Protein AF-D6PK58-F1 (afdb_monomer)

Mean predicted aligned error: 6.61 Å

Solvent-accessible surface area (backbone atoms only — not comparable to full-atom values): 6812 Å² total; per-residue (Å²): 130,87,76,78,74,78,78,51,68,42,62,50,34,38,37,46,52,99,72,28,38,40,38,34,30,36,30,70,84,75,76,36,63,31,42,35,35,27,37,63,57,94,90,36,63,44,85,76,45,78,48,34,85,35,51,49,64,45,52,46,93,82,41,86,84,48,74,43,74,45,76,48,84,93,30,62,70,60,52,53,52,50,50,53,52,50,52,53,49,48,52,20,67,60,36,96,68,13,46,63,51,36,65,71,69,49,85,32,48,80,42,74,72,61,100,82,89

Nearest PDB structures (foldseek):
  9azz-assembly2_B  TM=7.118E-01  e=2.563E+00  Ehrlichia ruminantium str. Gardel
  7kbj-assembly1_G  TM=5.185E-01  e=2.264E+00  Mus musculus
  9azz-assembly3_C  TM=4.167E-01  e=9.504E-01  Ehrlichia ruminantium str. Gardel
  5okt-assembly3_C  TM=5.797E-01  e=7.352E+00  Homo sapiens

Sequence (117 aa):
GFKKKTMNIQPIVVLKHQYGVTAQWLDSKTNTQVVATYEEYNGTYGLTQAAGPWSGVRKPEDDPKTWTPYIKEGYDEIRAYCLMQADMILTCLNSTNGLKLLRSQFKGHVLGFEQGD

pLDDT: mean 84.81, std 13.85, range [33.22, 97.12]

Secondary structure (DSSP, 8-state):
--------EEEEEEEEETTEEEEEEEETTTTEEEEEEEEEETTEEEEEEEESTTEEE--TTTSTT---EEEPTT-HHHHHHHHHHHHHHHHHHTSTTHHHHHHHH--SEEES--TT-

Organism: NCBI:txid743618

Structure (mmCIF, N/CA/C/O backbone):
data_AF-D6PK58-F1
#
_entry.id   AF-D6PK58-F1
#
loop_
_atom_site.group_PDB
_atom_site.id
_atom_site.type_symbol
_atom_site.label_atom_id
_atom_site.label_alt_id
_atom_site.label_comp_id
_atom_site.label_asym_id
_atom_site.label_entity_id
_atom_site.label_seq_id
_atom_site.pdbx_PDB_ins_code
_atom_site.Cartn_x
_atom_site.Cartn_y
_atom_site.Cartn_z
_atom_site.occupancy
_atom_site.B_iso_or_equiv
_atom_site.auth_seq_id
_atom_site.auth_comp_id
_atom_site.auth_asym_id
_atom_site.auth_atom_id
_atom_site.pdbx_PDB_model_num
ATOM 1 N N . GLY A 1 1 ? 29.804 -11.368 3.208 1.00 33.22 1 GLY A N 1
ATOM 2 C CA . GLY A 1 1 ? 29.014 -10.403 3.994 1.00 33.22 1 GLY A CA 1
ATOM 3 C C . GLY A 1 1 ? 27.953 -9.801 3.104 1.00 33.22 1 GLY A C 1
ATOM 4 O O . GLY A 1 1 ? 28.308 -9.191 2.104 1.00 33.22 1 GLY A O 1
ATOM 5 N N . PHE A 1 2 ? 26.675 -10.007 3.413 1.00 33.47 2 PHE A N 1
ATOM 6 C CA . PHE A 1 2 ? 25.589 -9.363 2.675 1.00 33.47 2 PHE A CA 1
ATOM 7 C C . PHE A 1 2 ? 25.601 -7.871 3.017 1.00 33.47 2 PHE A C 1
ATOM 9 O O . PHE A 1 2 ? 25.235 -7.479 4.124 1.00 33.47 2 PHE A O 1
ATOM 16 N N . LYS A 1 3 ? 26.066 -7.026 2.089 1.00 37.28 3 LYS A N 1
ATOM 17 C CA . LYS A 1 3 ? 25.818 -5.586 2.186 1.00 37.28 3 LYS A CA 1
ATOM 18 C C . LYS A 1 3 ? 24.303 -5.416 2.143 1.00 37.28 3 LYS A C 1
ATOM 20 O O . LYS A 1 3 ? 23.697 -5.689 1.111 1.00 37.28 3 LYS A O 1
ATOM 25 N N . LYS A 1 4 ? 23.699 -4.992 3.258 1.00 41.66 4 LYS A N 1
ATOM 26 C CA . LYS A 1 4 ? 22.317 -4.502 3.294 1.00 41.66 4 LYS A CA 1
ATOM 27 C C . LYS A 1 4 ? 22.220 -3.415 2.222 1.00 41.66 4 LYS A C 1
ATOM 29 O O . LYS A 1 4 ? 22.707 -2.306 2.426 1.00 41.66 4 LYS A O 1
ATOM 34 N N . LYS A 1 5 ? 21.650 -3.729 1.057 1.00 51.03 5 LYS A N 1
ATOM 35 C CA . LYS A 1 5 ? 21.137 -2.688 0.173 1.00 51.03 5 LYS A CA 1
ATOM 36 C C . LYS A 1 5 ? 20.016 -2.041 0.968 1.00 51.03 5 LYS A C 1
ATOM 38 O O . LYS A 1 5 ? 18.965 -2.642 1.161 1.00 51.03 5 LYS A O 1
ATOM 43 N N . THR A 1 6 ? 20.269 -0.853 1.501 1.00 55.47 6 THR A N 1
ATOM 44 C CA . THR A 1 6 ? 19.211 -0.056 2.109 1.00 55.47 6 THR A CA 1
ATOM 45 C C . THR A 1 6 ? 18.185 0.201 1.008 1.00 55.47 6 THR A C 1
ATOM 47 O O . THR A 1 6 ? 18.500 0.818 -0.021 1.00 55.47 6 THR A O 1
ATOM 50 N N . MET A 1 7 ? 17.005 -0.399 1.163 1.00 67.06 7 MET A N 1
ATOM 51 C CA . MET A 1 7 ? 15.845 -0.075 0.346 1.00 67.06 7 MET A CA 1
ATOM 52 C C . MET A 1 7 ? 15.406 1.334 0.723 1.00 67.06 7 MET A C 1
ATOM 54 O O . MET A 1 7 ? 15.263 1.652 1.900 1.00 67.06 7 MET A O 1
ATOM 58 N N . ASN A 1 8 ? 15.239 2.177 -0.288 1.00 81.31 8 ASN A N 1
ATOM 59 C CA . ASN A 1 8 ? 15.006 3.612 -0.144 1.00 81.31 8 ASN A CA 1
ATOM 60 C C . ASN A 1 8 ? 13.528 3.958 -0.381 1.00 81.31 8 ASN A C 1
ATOM 62 O O . ASN A 1 8 ? 13.205 4.986 -0.963 1.00 81.31 8 ASN A O 1
ATOM 66 N N . ILE A 1 9 ? 12.635 3.070 0.058 1.00 87.25 9 ILE A N 1
ATOM 67 C CA . ILE A 1 9 ? 11.189 3.242 -0.061 1.00 87.25 9 ILE A CA 1
ATOM 68 C C . ILE A 1 9 ? 10.685 3.936 1.204 1.00 87.25 9 ILE A C 1
ATOM 70 O O . ILE A 1 9 ? 10.786 3.388 2.301 1.00 87.25 9 ILE A O 1
ATOM 74 N N . GLN A 1 10 ? 10.156 5.144 1.050 1.00 91.19 10 GLN A N 1
ATOM 75 C CA . GLN A 1 10 ? 9.658 5.977 2.139 1.00 91.19 10 GLN A CA 1
ATOM 76 C C . GLN A 1 10 ? 8.126 6.021 2.100 1.00 91.19 10 GLN A C 1
ATOM 78 O O . GLN A 1 10 ? 7.571 6.392 1.067 1.00 91.19 10 GLN A O 1
ATOM 83 N N . PRO A 1 11 ? 7.420 5.646 3.181 1.00 92.75 11 PRO A N 1
ATOM 84 C CA . PRO A 1 11 ? 5.969 5.781 3.238 1.00 92.75 11 PRO A CA 1
ATOM 85 C C . PRO A 1 11 ? 5.573 7.259 3.190 1.00 92.75 11 PRO A C 1
ATOM 87 O O . PRO A 1 11 ? 6.127 8.069 3.930 1.00 92.75 11 PRO A O 1
ATOM 90 N N . ILE A 1 12 ? 4.612 7.600 2.332 1.00 95.44 12 ILE A N 1
ATOM 91 C CA . ILE A 1 12 ? 4.107 8.970 2.182 1.00 95.44 12 ILE A CA 1
ATOM 92 C C . ILE A 1 12 ? 2.763 9.090 2.886 1.00 95.44 12 ILE A C 1
ATOM 94 O O . ILE A 1 12 ? 2.621 9.856 3.837 1.00 95.44 12 ILE A O 1
ATOM 98 N N . VAL A 1 13 ? 1.773 8.332 2.413 1.00 97.06 13 VAL A N 1
ATOM 99 C CA . VAL A 1 13 ? 0.387 8.479 2.848 1.00 97.06 13 VAL A CA 1
ATOM 100 C C . VAL A 1 13 ? -0.384 7.172 2.713 1.00 97.06 13 VAL A C 1
ATOM 102 O O . VAL A 1 13 ? -0.160 6.411 1.777 1.00 97.06 13 VAL A O 1
ATOM 105 N N . VAL A 1 14 ? -1.312 6.941 3.632 1.00 97.00 14 VAL A N 1
ATOM 106 C CA . VAL A 1 14 ? -2.488 6.092 3.455 1.00 97.00 14 VAL A CA 1
ATOM 107 C C . VAL A 1 14 ? -3.701 7.011 3.525 1.00 97.00 14 VAL A C 1
ATOM 109 O O . VAL A 1 14 ? -3.916 7.673 4.539 1.00 97.00 14 VAL A O 1
ATOM 112 N N . LEU A 1 15 ? -4.462 7.085 2.440 1.00 96.75 15 LEU A N 1
ATOM 113 C CA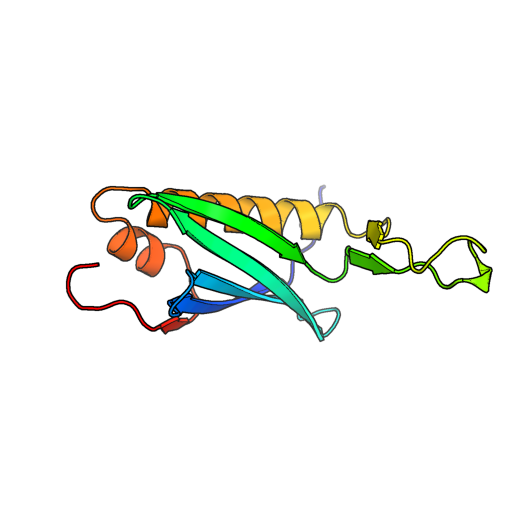 . LEU A 1 15 ? -5.628 7.951 2.299 1.00 96.75 15 LEU A CA 1
ATOM 114 C C . LEU A 1 15 ? -6.877 7.095 2.104 1.00 96.75 15 LEU A C 1
ATOM 116 O O . LEU A 1 15 ? -6.970 6.377 1.110 1.00 96.75 15 LEU A O 1
ATOM 120 N N . LYS A 1 16 ? -7.844 7.210 3.015 1.00 95.06 16 LYS A N 1
ATOM 121 C CA . LYS A 1 16 ? -9.207 6.711 2.808 1.00 95.06 16 LYS A CA 1
ATOM 122 C C . LYS A 1 16 ? -9.969 7.668 1.889 1.00 95.06 16 LYS A C 1
ATOM 124 O O . LYS A 1 16 ? -9.892 8.887 2.040 1.00 95.06 16 LYS A O 1
ATOM 129 N N . HI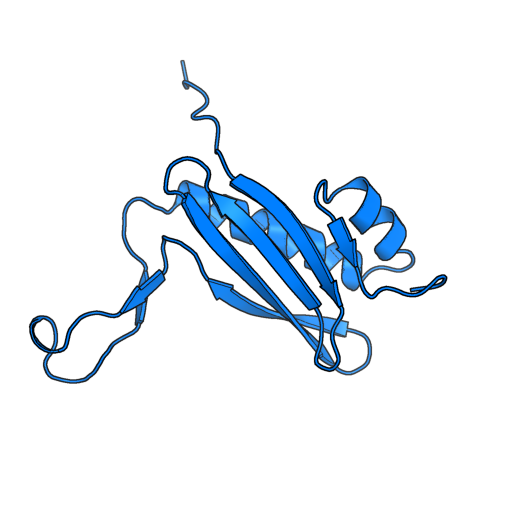S A 1 17 ? -10.677 7.110 0.919 1.00 93.69 17 HIS A N 1
ATOM 130 C CA . HIS A 1 17 ? -11.497 7.812 -0.064 1.00 93.69 17 HIS A CA 1
ATOM 131 C C . HIS A 1 17 ? -12.799 7.040 -0.316 1.00 93.69 17 HIS A C 1
ATOM 133 O O . HIS A 1 17 ? -12.956 5.913 0.142 1.00 93.69 17 HIS A O 1
ATOM 139 N N . GLN A 1 18 ? -13.730 7.625 -1.079 1.00 91.44 18 GLN A N 1
ATOM 140 C CA . GLN A 1 18 ? -15.081 7.077 -1.291 1.00 91.44 18 GLN A CA 1
ATOM 141 C C . GLN A 1 18 ? -15.104 5.594 -1.703 1.00 91.44 18 GLN A C 1
ATOM 143 O 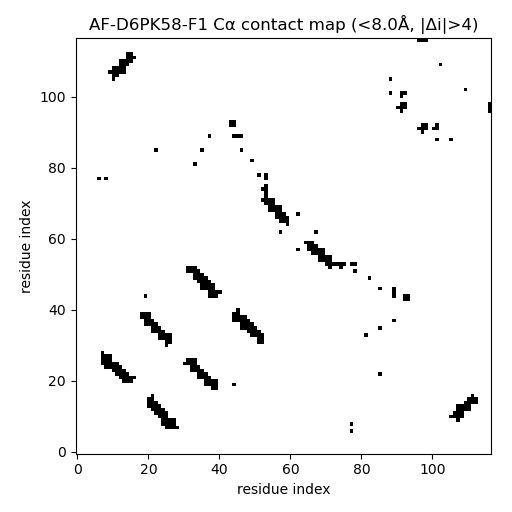O . GLN A 1 18 ? -15.992 4.861 -1.287 1.00 91.44 18 GLN A O 1
ATOM 148 N N . TYR A 1 19 ? -14.138 5.164 -2.517 1.00 88.62 19 TYR A N 1
ATOM 149 C CA . TYR A 1 19 ? -14.088 3.805 -3.072 1.00 88.62 19 TYR A CA 1
ATOM 150 C C . TYR A 1 19 ? -13.111 2.855 -2.359 1.00 88.62 19 TYR A C 1
ATOM 152 O O . TYR A 1 19 ? -12.887 1.751 -2.839 1.00 88.62 19 TYR A O 1
ATOM 160 N N . GLY A 1 20 ? -12.493 3.269 -1.247 1.00 94.12 20 GLY A N 1
ATOM 161 C CA . GLY A 1 20 ? -11.524 2.438 -0.532 1.00 94.12 20 GLY A CA 1
ATOM 162 C C . GLY A 1 20 ? -10.341 3.220 0.031 1.00 94.12 20 GLY A C 1
ATOM 163 O O . GLY A 1 20 ? -10.501 4.317 0.561 1.00 94.12 20 GLY A O 1
ATOM 164 N N . VAL A 1 21 ? -9.143 2.648 -0.055 1.00 95.94 21 VAL A N 1
ATOM 165 C CA . VAL A 1 21 ? -7.919 3.211 0.525 1.00 95.94 21 VAL A CA 1
ATOM 166 C C . VAL A 1 21 ? -6.792 3.185 -0.499 1.00 95.94 21 VAL A C 1
ATOM 168 O O . VAL A 1 21 ? -6.576 2.179 -1.164 1.00 95.94 21 VAL A O 1
ATOM 171 N N . THR A 1 22 ? -6.010 4.259 -0.580 1.00 97.12 22 THR A N 1
ATOM 172 C CA . THR A 1 22 ? -4.771 4.295 -1.366 1.00 97.12 22 THR A CA 1
ATOM 173 C C . THR A 1 22 ? -3.575 4.528 -0.453 1.00 97.12 22 THR A C 1
ATOM 175 O O . THR A 1 22 ? -3.506 5.533 0.253 1.00 97.12 22 THR A O 1
ATOM 178 N N . ALA A 1 23 ? -2.610 3.614 -0.493 1.00 97.12 23 ALA A N 1
ATOM 179 C CA . ALA A 1 23 ? -1.301 3.758 0.126 1.00 97.12 23 ALA A CA 1
ATOM 180 C C . ALA A 1 23 ? -0.257 4.171 -0.918 1.00 97.12 23 ALA A C 1
ATOM 182 O O . ALA A 1 23 ? -0.249 3.664 -2.042 1.00 97.12 23 ALA A O 1
ATOM 183 N N . GLN A 1 24 ? 0.633 5.086 -0.546 1.00 96.12 24 GLN A N 1
ATOM 184 C CA . GLN A 1 24 ? 1.686 5.600 -1.412 1.00 96.12 24 GLN A CA 1
ATOM 185 C C . GLN A 1 24 ? 3.035 5.594 -0.702 1.00 96.12 24 GLN A C 1
ATOM 187 O O . GLN A 1 24 ? 3.151 5.964 0.472 1.00 96.12 24 GLN A O 1
ATOM 192 N N . TRP A 1 25 ? 4.069 5.253 -1.461 1.00 94.31 25 TRP A N 1
ATOM 193 C CA . TRP A 1 25 ? 5.464 5.326 -1.054 1.00 94.31 25 TRP A CA 1
ATOM 194 C C . TRP A 1 25 ? 6.295 6.021 -2.134 1.00 94.31 25 TRP A C 1
ATOM 196 O O . TRP A 1 25 ? 5.931 6.014 -3.309 1.00 94.31 25 TRP A O 1
ATOM 206 N N . LEU A 1 26 ? 7.430 6.595 -1.744 1.00 92.19 26 LEU A N 1
ATOM 207 C CA . LEU A 1 26 ? 8.422 7.166 -2.650 1.00 92.19 26 LEU A CA 1
ATOM 208 C C . LEU A 1 26 ? 9.671 6.289 -2.658 1.00 92.19 26 LEU A C 1
ATOM 210 O O . LEU A 1 26 ? 10.268 6.074 -1.604 1.00 92.19 26 LEU A O 1
ATOM 214 N N . ASP A 1 27 ? 10.111 5.837 -3.828 1.00 87.00 27 ASP A N 1
ATOM 215 C CA . ASP A 1 27 ? 11.488 5.378 -3.997 1.00 87.00 27 ASP A CA 1
ATOM 216 C C . ASP A 1 27 ? 12.403 6.591 -4.163 1.00 87.00 27 ASP A C 1
ATOM 218 O O . ASP A 1 27 ? 12.461 7.198 -5.233 1.00 87.00 27 ASP A O 1
ATOM 222 N N . SER A 1 28 ? 13.149 6.942 -3.116 1.00 82.94 28 SER A N 1
ATOM 223 C CA . SER A 1 28 ? 14.028 8.113 -3.152 1.00 82.94 28 SER A CA 1
ATOM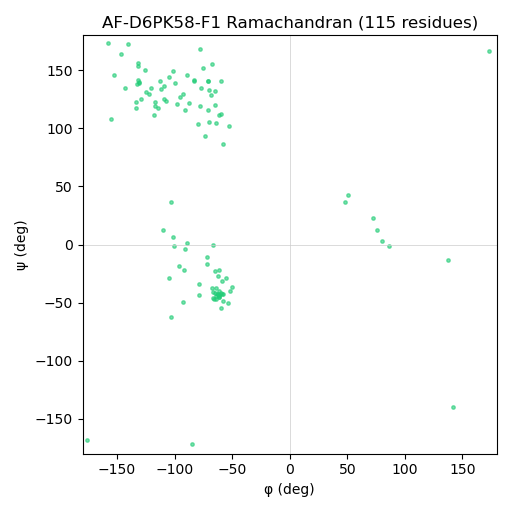 224 C C . SER A 1 28 ? 15.266 7.938 -4.036 1.00 82.94 28 SER A C 1
A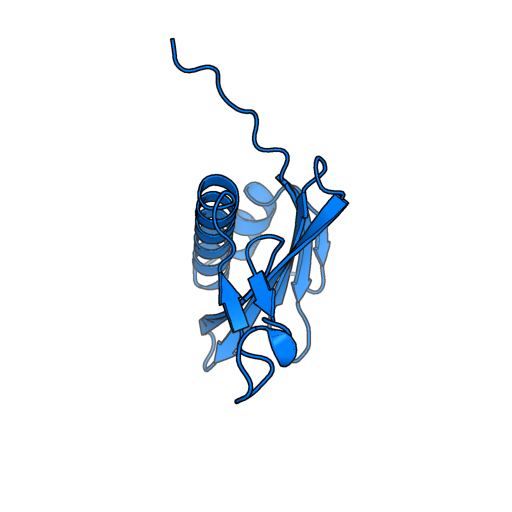TOM 226 O O . SER A 1 28 ? 15.935 8.927 -4.323 1.00 82.94 28 SER A O 1
ATOM 228 N N . LYS A 1 29 ? 15.585 6.722 -4.512 1.00 80.50 29 LYS A N 1
ATOM 229 C CA . LYS A 1 29 ? 16.669 6.530 -5.500 1.00 80.50 29 LYS A CA 1
ATOM 230 C C . LYS A 1 29 ? 16.227 6.896 -6.903 1.00 80.50 29 LYS A C 1
ATOM 232 O O . LYS A 1 29 ? 16.988 7.507 -7.645 1.00 80.50 29 LYS A O 1
ATOM 237 N N . THR A 1 30 ? 15.027 6.469 -7.274 1.00 78.12 30 THR A N 1
ATOM 238 C CA . THR A 1 30 ? 14.499 6.641 -8.632 1.00 78.12 30 THR A CA 1
ATOM 239 C C . THR A 1 30 ? 13.524 7.806 -8.738 1.00 78.12 30 THR A C 1
ATOM 241 O O . THR A 1 30 ? 13.007 8.066 -9.821 1.00 78.12 30 THR A O 1
ATOM 244 N N . ASN A 1 31 ? 13.256 8.493 -7.623 1.00 84.38 31 ASN A N 1
ATOM 245 C CA . ASN A 1 31 ? 12.236 9.530 -7.494 1.00 84.38 31 ASN A CA 1
ATOM 246 C C . ASN A 1 31 ? 10.883 9.089 -8.081 1.00 84.38 31 ASN A C 1
ATOM 248 O O . ASN A 1 31 ? 10.180 9.864 -8.725 1.00 84.38 31 ASN A O 1
ATOM 252 N N . THR A 1 32 ? 10.558 7.805 -7.915 1.00 85.81 32 THR A N 1
ATOM 253 C CA . THR A 1 32 ? 9.370 7.183 -8.499 1.00 85.81 32 THR A CA 1
ATOM 254 C C . THR A 1 32 ? 8.399 6.801 -7.398 1.00 85.81 32 THR A C 1
ATOM 256 O O . THR A 1 32 ? 8.791 6.321 -6.332 1.00 85.81 32 THR A O 1
ATOM 259 N N . GLN A 1 33 ? 7.116 7.006 -7.663 1.00 91.38 33 GLN A N 1
ATOM 260 C CA . GLN A 1 33 ? 6.061 6.661 -6.731 1.00 91.38 33 GLN A CA 1
ATOM 261 C C . GLN A 1 33 ? 5.684 5.184 -6.846 1.00 91.38 33 GLN A C 1
ATOM 263 O O . GLN A 1 33 ? 5.599 4.618 -7.936 1.00 91.38 33 GLN A O 1
ATOM 268 N N . VAL A 1 34 ? 5.425 4.579 -5.695 1.00 92.88 34 VAL A N 1
ATOM 269 C CA . VAL A 1 34 ? 4.761 3.289 -5.566 1.00 92.88 34 VAL A CA 1
ATOM 270 C C . VAL A 1 34 ? 3.379 3.532 -4.992 1.00 92.88 34 VAL A C 1
ATOM 272 O O . VAL A 1 34 ? 3.233 4.296 -4.038 1.00 92.88 34 VAL A O 1
ATOM 275 N N . VAL A 1 35 ? 2.374 2.870 -5.551 1.00 94.81 35 VAL A N 1
ATOM 276 C CA . VAL A 1 35 ? 0.979 3.002 -5.138 1.00 94.81 35 VAL A CA 1
ATOM 277 C C . VAL A 1 35 ? 0.352 1.629 -4.942 1.00 94.81 35 VAL A C 1
ATOM 279 O O . VAL A 1 35 ? 0.579 0.717 -5.736 1.00 94.81 35 VAL A O 1
ATOM 282 N N . ALA A 1 36 ? -0.452 1.493 -3.895 1.00 95.94 36 ALA A N 1
ATOM 283 C CA . ALA A 1 36 ? -1.327 0.352 -3.677 1.00 95.94 36 ALA A CA 1
ATOM 284 C C . ALA A 1 36 ? -2.735 0.866 -3.378 1.00 95.94 36 ALA A C 1
ATOM 286 O O . ALA A 1 36 ? -2.903 1.697 -2.489 1.00 95.94 36 ALA A O 1
ATOM 287 N N . THR A 1 37 ? -3.724 0.402 -4.134 1.00 96.56 37 THR A N 1
ATOM 288 C CA . THR A 1 37 ? -5.137 0.743 -3.936 1.00 96.56 37 THR A CA 1
ATOM 289 C C . THR A 1 37 ? -5.875 -0.494 -3.458 1.00 96.56 37 THR A C 1
ATOM 291 O O . THR A 1 37 ? -5.685 -1.587 -3.996 1.00 96.56 37 THR A O 1
ATOM 294 N N . TYR A 1 38 ? -6.695 -0.302 -2.434 1.00 96.25 38 TYR A N 1
ATOM 295 C CA . TYR A 1 38 ? -7.543 -1.314 -1.834 1.00 96.25 38 TYR A CA 1
ATOM 296 C C . TYR A 1 38 ? -8.989 -0.857 -1.953 1.00 96.25 38 TYR A C 1
ATOM 298 O O . TYR A 1 38 ? -9.286 0.296 -1.642 1.00 96.25 38 TYR A O 1
ATOM 306 N N . GLU A 1 39 ? -9.880 -1.751 -2.350 1.00 96.06 39 GLU A N 1
ATOM 307 C CA . GLU A 1 39 ? -11.320 -1.489 -2.377 1.00 96.06 39 GLU A CA 1
ATOM 308 C C . GLU A 1 39 ? -11.995 -2.204 -1.211 1.00 96.06 39 GLU A C 1
ATOM 310 O O . GLU A 1 39 ? -11.575 -3.295 -0.819 1.00 96.06 39 GLU A O 1
ATOM 315 N N . GLU A 1 40 ? -13.019 -1.574 -0.640 1.00 92.50 40 GLU A N 1
ATOM 316 C CA . GLU A 1 40 ? -13.812 -2.155 0.441 1.00 92.50 40 GLU A CA 1
ATOM 317 C C . GLU A 1 40 ? -15.064 -2.826 -0.124 1.00 92.50 40 GLU A C 1
ATOM 319 O O . GLU A 1 40 ? -15.858 -2.201 -0.828 1.00 92.50 40 GLU A O 1
ATOM 324 N N . TYR A 1 41 ? -15.271 -4.092 0.227 1.00 89.31 41 TYR A N 1
ATOM 325 C CA . TYR A 1 41 ? -16.472 -4.842 -0.106 1.00 89.31 41 TYR A CA 1
ATOM 326 C C . TYR A 1 41 ? -16.981 -5.581 1.131 1.00 89.31 41 TYR A C 1
ATOM 328 O O . TYR A 1 41 ? -16.260 -6.374 1.735 1.00 89.31 41 TYR A O 1
ATOM 336 N N . ASN A 1 42 ? -18.233 -5.319 1.518 1.00 87.94 42 ASN A N 1
ATOM 337 C CA . ASN A 1 42 ? -18.877 -5.908 2.700 1.00 87.94 42 ASN A CA 1
ATOM 338 C C . ASN A 1 42 ? -18.035 -5.789 3.989 1.00 87.94 42 ASN A C 1
ATOM 340 O O . ASN A 1 42 ? -17.926 -6.747 4.754 1.00 87.94 42 ASN A O 1
ATOM 344 N N . GLY A 1 43 ? -17.418 -4.625 4.221 1.00 85.19 43 GLY A N 1
ATOM 345 C CA . GLY A 1 43 ? -16.600 -4.371 5.413 1.00 85.19 43 GLY A CA 1
ATOM 346 C C . GLY A 1 43 ? -15.218 -5.028 5.394 1.00 85.19 43 GLY A C 1
ATOM 347 O O . GLY A 1 43 ? -14.567 -5.106 6.430 1.00 85.19 43 GLY A O 1
ATOM 348 N N . THR A 1 44 ? -14.776 -5.546 4.244 1.00 89.75 44 THR A N 1
ATOM 349 C CA . THR A 1 44 ? -13.448 -6.146 4.061 1.00 89.75 44 THR A CA 1
ATOM 350 C C . THR A 1 44 ? -12.723 -5.457 2.912 1.00 89.75 44 THR A C 1
ATOM 352 O O . THR A 1 44 ? -13.268 -5.312 1.821 1.00 89.75 44 THR A O 1
ATOM 355 N N . TYR A 1 45 ? -11.478 -5.055 3.139 1.00 93.94 45 TYR A N 1
ATOM 356 C CA . TYR A 1 45 ? -10.599 -4.498 2.120 1.00 93.94 45 TYR A CA 1
ATOM 357 C C . TYR A 1 45 ? -9.916 -5.607 1.312 1.00 93.94 45 TYR A C 1
ATOM 359 O O . TYR A 1 45 ? -9.474 -6.616 1.869 1.00 93.94 45 TYR A O 1
ATOM 367 N N . GLY A 1 46 ? -9.767 -5.386 0.005 1.00 95.81 46 GLY A N 1
ATOM 368 C CA . GLY A 1 46 ? -8.981 -6.216 -0.911 1.00 95.81 46 GLY A CA 1
ATOM 369 C C . GLY A 1 46 ? -8.037 -5.369 -1.764 1.00 95.81 46 GLY A C 1
ATOM 370 O O . GLY A 1 46 ? -8.416 -4.293 -2.213 1.00 95.81 46 GLY A O 1
ATOM 371 N N . LEU A 1 47 ? -6.805 -5.838 -1.992 1.00 95.12 47 LEU A N 1
ATOM 372 C CA . LEU A 1 47 ? -5.837 -5.169 -2.872 1.00 95.12 47 LEU A CA 1
ATOM 373 C C . LEU A 1 47 ? -6.278 -5.303 -4.338 1.00 95.12 47 LEU A C 1
ATOM 375 O O . LEU A 1 47 ? -6.295 -6.411 -4.871 1.00 95.12 47 LEU A O 1
ATOM 379 N N . THR A 1 48 ? -6.590 -4.187 -4.998 1.00 94.19 48 THR A N 1
ATOM 380 C CA . THR A 1 48 ? -7.048 -4.170 -6.401 1.00 94.19 48 THR A CA 1
ATOM 381 C C . THR A 1 48 ? -5.976 -3.692 -7.370 1.00 94.19 48 THR A C 1
ATOM 383 O O . THR A 1 48 ? -5.930 -4.134 -8.516 1.00 94.19 48 THR A O 1
ATOM 386 N N . GLN A 1 49 ? -5.060 -2.840 -6.910 1.00 91.00 49 GLN A N 1
ATOM 387 C CA . GLN A 1 49 ? -3.957 -2.349 -7.726 1.00 91.00 49 GLN A CA 1
ATOM 388 C C . GLN A 1 49 ? -2.690 -2.208 -6.889 1.00 91.00 49 GLN A C 1
ATOM 390 O O . GLN A 1 49 ? -2.717 -1.614 -5.818 1.00 91.00 49 GLN A O 1
ATOM 395 N N . ALA A 1 50 ? -1.559 -2.670 -7.422 1.00 91.38 50 ALA A N 1
ATOM 396 C CA . ALA A 1 50 ? -0.228 -2.345 -6.919 1.00 91.38 50 ALA A CA 1
ATOM 397 C C . ALA A 1 50 ? 0.680 -1.978 -8.099 1.00 91.38 50 ALA A C 1
ATOM 399 O O . ALA A 1 50 ? 0.937 -2.803 -8.977 1.00 91.38 50 ALA A O 1
ATOM 400 N N . ALA A 1 51 ? 1.164 -0.740 -8.128 1.00 90.19 51 ALA A N 1
ATOM 401 C CA . ALA A 1 51 ? 1.998 -0.218 -9.205 1.00 90.19 51 ALA A CA 1
ATOM 402 C C . ALA A 1 51 ? 3.231 0.499 -8.650 1.00 90.19 51 ALA A C 1
ATOM 404 O O . ALA A 1 51 ? 3.232 1.012 -7.534 1.00 90.19 51 ALA A O 1
ATOM 405 N N . GLY A 1 52 ? 4.294 0.530 -9.444 1.00 90.00 52 GLY A N 1
ATOM 406 C CA . GLY A 1 52 ? 5.571 1.112 -9.052 1.00 90.00 52 GLY A CA 1
ATOM 407 C C . GLY A 1 52 ? 6.579 1.086 -10.198 1.00 90.00 52 GLY A C 1
ATOM 408 O O . GLY A 1 52 ? 6.205 0.772 -11.333 1.00 90.00 52 GLY A O 1
ATOM 409 N N . PRO A 1 53 ? 7.870 1.353 -9.940 1.00 87.31 53 PRO A N 1
ATOM 410 C CA . PRO A 1 53 ? 8.887 1.406 -10.991 1.00 87.31 53 PRO A CA 1
ATOM 411 C C . PRO A 1 53 ? 9.066 0.070 -11.732 1.00 87.31 53 PRO A C 1
ATOM 413 O O . PRO A 1 53 ? 9.498 0.072 -12.884 1.0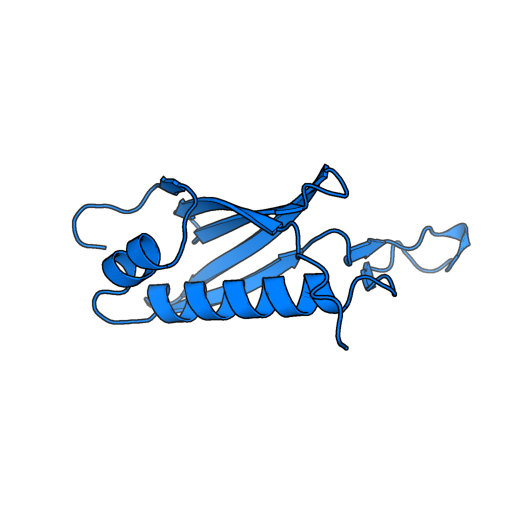0 87.31 53 PRO A O 1
ATOM 416 N N . TRP A 1 54 ? 8.679 -1.053 -11.109 1.00 88.19 54 TRP A N 1
ATOM 417 C CA . TRP A 1 54 ? 8.652 -2.383 -11.727 1.00 88.19 54 TRP A CA 1
ATOM 418 C C . TRP A 1 54 ? 7.534 -2.557 -12.758 1.00 88.19 54 TRP A C 1
ATOM 420 O O . TRP A 1 54 ? 7.581 -3.507 -13.524 1.00 88.19 54 TRP A O 1
ATOM 430 N N . SER A 1 55 ? 6.514 -1.702 -12.785 1.00 87.19 55 SER A N 1
ATOM 431 C CA . SER A 1 55 ? 5.458 -1.766 -13.799 1.00 87.19 55 SER A CA 1
ATOM 432 C C . SER A 1 55 ? 5.832 -0.926 -15.024 1.00 87.19 55 SER A C 1
ATOM 434 O O . SER A 1 55 ? 6.509 0.102 -14.922 1.00 87.19 55 SER A O 1
ATOM 436 N N . GLY A 1 56 ? 5.434 -1.379 -16.208 1.00 81.44 56 GLY A N 1
ATOM 437 C CA . GLY A 1 56 ? 5.643 -0.659 -17.459 1.00 81.44 56 GLY A CA 1
ATOM 438 C C . GLY A 1 56 ? 4.663 -1.090 -18.537 1.00 81.44 56 GLY A C 1
ATOM 439 O O . GLY A 1 56 ? 3.916 -2.051 -18.369 1.00 81.44 56 GLY A O 1
ATOM 440 N N . VAL A 1 57 ? 4.699 -0.380 -19.659 1.00 83.12 57 VAL A N 1
ATOM 441 C CA . VAL A 1 57 ? 3.973 -0.728 -20.881 1.00 83.12 57 VAL A CA 1
ATOM 442 C C . VAL A 1 57 ? 4.985 -0.878 -22.009 1.00 83.12 57 VAL A C 1
ATOM 444 O O . VAL A 1 57 ? 5.864 -0.026 -22.160 1.00 83.12 57 VAL A O 1
ATOM 447 N N . ARG A 1 58 ? 4.929 -1.990 -22.748 1.00 79.38 58 ARG A N 1
ATOM 448 C CA . ARG A 1 58 ? 5.739 -2.135 -23.964 1.00 79.38 58 ARG A CA 1
ATOM 449 C C . ARG A 1 58 ? 5.178 -1.212 -25.025 1.00 79.38 58 ARG A C 1
ATOM 451 O O . ARG A 1 58 ? 3.959 -1.053 -25.122 1.00 79.38 58 ARG A O 1
ATOM 458 N N . LYS A 1 59 ? 6.068 -0.581 -25.784 1.00 68.88 59 LYS A N 1
ATOM 459 C CA . LYS A 1 59 ? 5.628 0.254 -26.889 1.00 68.88 59 LYS A CA 1
ATOM 460 C C . LYS A 1 59 ? 5.188 -0.640 -28.053 1.00 68.88 59 LYS A C 1
ATOM 462 O O . LYS A 1 59 ? 5.710 -1.748 -28.181 1.00 68.88 59 LYS A O 1
ATOM 467 N N . PRO A 1 60 ? 4.261 -0.181 -28.906 1.00 69.56 60 PRO A N 1
ATOM 468 C CA . PRO A 1 60 ? 3.794 -0.964 -30.049 1.00 69.56 60 PRO A CA 1
ATOM 469 C C . PRO A 1 60 ? 4.916 -1.428 -30.992 1.00 69.56 60 PRO A C 1
ATOM 471 O O . PRO A 1 60 ? 4.792 -2.475 -31.617 1.00 69.56 60 PRO A O 1
ATOM 474 N N . GLU A 1 61 ? 6.024 -0.687 -31.086 1.00 73.81 61 GLU A N 1
ATOM 475 C CA . GLU A 1 61 ? 7.198 -1.101 -31.866 1.00 73.81 61 GLU A CA 1
ATOM 476 C C . GLU A 1 61 ? 7.904 -2.368 -31.340 1.00 73.81 61 GLU A C 1
ATOM 478 O O . GLU A 1 61 ? 8.563 -3.052 -32.121 1.00 73.81 61 GLU A O 1
ATOM 483 N N . ASP A 1 62 ? 7.735 -2.712 -30.057 1.00 69.19 62 ASP A N 1
ATOM 484 C CA . ASP A 1 62 ? 8.315 -3.910 -29.428 1.00 69.19 62 ASP A CA 1
ATOM 485 C C . ASP A 1 62 ? 7.369 -5.130 -29.483 1.00 69.19 62 ASP A C 1
ATOM 487 O O . ASP A 1 62 ? 7.816 -6.271 -29.357 1.00 69.19 62 ASP A O 1
ATOM 491 N N . ASP A 1 63 ? 6.061 -4.892 -29.635 1.00 62.03 63 ASP A N 1
ATOM 492 C CA . ASP A 1 63 ? 5.008 -5.893 -29.836 1.00 62.03 63 ASP A CA 1
ATOM 493 C C . ASP A 1 63 ? 3.823 -5.228 -30.571 1.00 62.03 63 ASP A C 1
ATOM 495 O O . ASP A 1 63 ? 3.095 -4.427 -29.971 1.00 62.03 63 ASP A O 1
ATOM 499 N N . PRO A 1 64 ? 3.594 -5.539 -31.862 1.00 57.59 64 PRO A N 1
ATOM 500 C CA . PRO A 1 64 ? 2.639 -4.817 -32.703 1.00 57.59 64 PRO A CA 1
ATOM 501 C C . PRO A 1 64 ? 1.173 -4.983 -32.284 1.00 57.59 64 PRO A C 1
ATOM 503 O O . PRO A 1 64 ? 0.296 -4.419 -32.941 1.00 57.59 64 PRO A O 1
ATOM 506 N N . LYS A 1 65 ? 0.868 -5.757 -31.231 1.00 56.91 65 LYS A N 1
ATOM 507 C CA . LYS A 1 65 ? -0.515 -6.065 -30.859 1.00 56.91 65 LYS A CA 1
ATOM 508 C C . LYS A 1 65 ? -1.154 -5.202 -29.777 1.00 56.91 65 LYS A C 1
ATOM 510 O O . LYS A 1 65 ? -2.374 -5.183 -29.795 1.00 56.91 65 LYS A O 1
ATOM 515 N N . THR A 1 66 ? -0.437 -4.453 -28.933 1.00 59.44 66 THR A N 1
ATOM 516 C CA . THR A 1 66 ? -1.011 -3.411 -28.037 1.00 59.44 66 THR A CA 1
ATOM 517 C C . THR A 1 66 ? 0.046 -2.865 -27.072 1.00 59.44 66 THR A C 1
ATOM 519 O O . THR A 1 66 ? 1.081 -3.490 -26.866 1.00 59.44 66 THR A O 1
ATOM 522 N N . TRP A 1 67 ? -0.249 -1.738 -26.407 1.00 69.62 67 TRP A N 1
ATOM 523 C CA . TRP A 1 67 ? 0.405 -1.353 -25.150 1.00 69.62 67 TRP A CA 1
ATOM 524 C C . TRP A 1 67 ? 0.196 -2.442 -24.091 1.00 69.62 67 TRP A C 1
ATOM 526 O O . TRP A 1 67 ? -0.763 -2.404 -23.322 1.00 69.62 67 TRP A O 1
ATOM 536 N N . THR A 1 68 ? 1.069 -3.442 -24.078 1.00 76.12 68 THR A N 1
ATOM 537 C CA . THR A 1 68 ? 0.945 -4.587 -23.177 1.00 76.12 68 THR A CA 1
ATOM 538 C C . THR A 1 68 ? 1.639 -4.267 -21.849 1.00 76.12 68 THR A C 1
ATOM 540 O O . THR A 1 68 ? 2.842 -3.962 -21.851 1.00 76.12 68 THR A O 1
ATOM 543 N N . PRO A 1 69 ? 0.922 -4.315 -20.708 1.00 76.81 69 PRO A N 1
ATOM 544 C CA . PRO A 1 69 ? 1.537 -4.181 -19.396 1.00 76.81 69 PRO A CA 1
ATOM 545 C C . PRO A 1 69 ? 2.573 -5.280 -19.167 1.00 76.81 69 PRO A C 1
ATOM 547 O O . PRO A 1 69 ? 2.362 -6.436 -19.530 1.00 76.81 69 PRO A O 1
ATOM 550 N N . TYR A 1 70 ? 3.690 -4.940 -18.536 1.00 81.81 70 TYR A N 1
ATOM 551 C CA . TYR A 1 70 ? 4.709 -5.914 -18.162 1.00 81.81 70 TYR A CA 1
ATOM 552 C C . TYR A 1 70 ? 5.394 -5.529 -16.851 1.00 81.81 70 TYR A C 1
ATOM 554 O O . TYR A 1 70 ? 5.318 -4.384 -16.393 1.00 81.81 70 TYR A O 1
ATOM 562 N N . ILE A 1 71 ? 6.084 -6.506 -16.260 1.00 84.88 71 ILE A N 1
ATOM 563 C CA . ILE A 1 71 ? 6.948 -6.292 -15.102 1.00 84.88 71 ILE A CA 1
ATOM 564 C C . ILE A 1 71 ? 8.395 -6.164 -15.585 1.00 84.88 71 ILE A C 1
ATOM 566 O O . ILE A 1 71 ? 8.920 -7.069 -16.229 1.00 84.88 71 ILE A O 1
A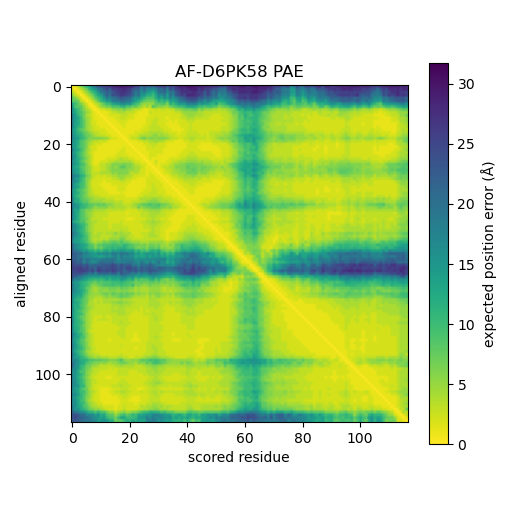TOM 570 N N . LYS A 1 72 ? 9.026 -5.026 -15.297 1.00 84.31 72 LYS A N 1
ATOM 571 C CA . LYS A 1 72 ? 10.436 -4.752 -15.576 1.00 84.31 72 LYS A CA 1
ATOM 572 C C . LYS A 1 72 ? 11.326 -5.591 -14.665 1.00 84.31 72 LYS A C 1
ATOM 574 O O . LYS A 1 72 ? 11.130 -5.613 -13.449 1.00 84.31 72 LYS A O 1
ATOM 579 N N . GLU A 1 73 ? 12.336 -6.216 -15.256 1.00 84.38 73 GLU A N 1
ATOM 580 C CA . GLU A 1 73 ? 13.385 -6.930 -14.527 1.00 84.38 73 GLU A CA 1
ATOM 581 C C . GLU A 1 73 ? 14.267 -5.968 -13.715 1.00 84.38 73 GLU A C 1
ATOM 583 O O . GLU A 1 73 ? 14.384 -4.782 -14.033 1.00 84.38 73 GLU A O 1
ATOM 588 N N . GLY A 1 74 ? 14.896 -6.478 -12.651 1.00 84.19 74 GLY A N 1
ATOM 589 C CA . GLY A 1 74 ? 15.831 -5.711 -11.818 1.00 84.19 74 GLY A CA 1
ATOM 590 C C . GLY A 1 74 ? 15.181 -4.900 -10.692 1.00 84.19 74 GLY A C 1
ATOM 591 O O . GLY A 1 74 ? 15.892 -4.279 -9.900 1.00 84.19 74 GLY A O 1
ATOM 592 N N . TYR A 1 75 ? 13.851 -4.942 -10.575 1.00 84.44 75 TYR A N 1
ATOM 593 C CA . TYR A 1 75 ? 13.085 -4.288 -9.507 1.00 84.44 75 TYR A CA 1
ATOM 594 C C . TYR A 1 75 ? 12.460 -5.278 -8.509 1.00 84.44 75 TYR A C 1
ATOM 596 O O . TYR A 1 75 ? 11.627 -4.877 -7.696 1.00 84.44 75 TYR A O 1
ATOM 604 N N . ASP A 1 76 ? 12.857 -6.553 -8.537 1.00 85.38 76 ASP A N 1
ATOM 605 C CA . ASP A 1 76 ? 12.238 -7.624 -7.743 1.00 85.38 76 ASP A CA 1
ATOM 606 C C . ASP A 1 76 ? 12.283 -7.361 -6.234 1.00 85.38 76 ASP A C 1
ATOM 608 O O . ASP A 1 76 ? 11.277 -7.535 -5.550 1.00 85.38 76 ASP A O 1
ATOM 612 N N . GLU A 1 77 ? 13.415 -6.870 -5.720 1.00 84.25 77 GLU A N 1
ATOM 613 C CA . GLU A 1 77 ? 13.571 -6.531 -4.297 1.00 84.25 77 GLU A CA 1
ATOM 614 C C . GLU A 1 77 ? 12.587 -5.431 -3.865 1.00 84.25 77 GLU A C 1
ATOM 616 O O . GLU A 1 77 ? 11.920 -5.554 -2.837 1.00 84.25 77 GLU A O 1
ATOM 621 N N . ILE A 1 78 ? 12.461 -4.371 -4.674 1.00 83.31 78 ILE A N 1
ATOM 622 C CA . ILE A 1 78 ? 11.557 -3.247 -4.397 1.00 83.31 78 ILE A CA 1
ATOM 623 C C . ILE A 1 78 ? 10.104 -3.718 -4.483 1.00 83.31 78 ILE A C 1
ATOM 625 O O . ILE A 1 78 ? 9.317 -3.440 -3.580 1.00 83.31 78 ILE A O 1
ATOM 629 N N . ARG A 1 79 ? 9.759 -4.478 -5.529 1.00 87.06 79 ARG A N 1
ATOM 630 C CA . ARG A 1 79 ? 8.417 -5.038 -5.711 1.00 87.06 79 ARG A CA 1
ATOM 631 C C . ARG A 1 79 ? 8.022 -5.915 -4.526 1.00 87.06 79 ARG A C 1
ATOM 633 O O . ARG A 1 79 ? 6.940 -5.734 -3.978 1.00 87.06 79 ARG A O 1
ATOM 640 N N . ALA A 1 80 ? 8.893 -6.834 -4.111 1.00 88.12 80 ALA A N 1
ATOM 641 C CA . ALA A 1 80 ? 8.636 -7.734 -2.991 1.00 88.12 80 ALA A CA 1
ATOM 642 C C . ALA A 1 80 ? 8.430 -6.968 -1.676 1.00 88.12 80 ALA A C 1
ATOM 644 O O . ALA A 1 80 ? 7.492 -7.252 -0.934 1.00 88.12 80 ALA A O 1
ATOM 645 N N . TYR A 1 81 ? 9.259 -5.957 -1.406 1.00 87.19 81 TYR A N 1
ATOM 646 C CA . TYR A 1 81 ? 9.118 -5.126 -0.212 1.00 87.19 81 TYR A CA 1
ATOM 647 C C . TYR A 1 81 ? 7.821 -4.311 -0.203 1.00 87.19 81 TYR A C 1
ATOM 649 O O . TYR A 1 81 ? 7.158 -4.218 0.829 1.00 87.19 81 TYR A O 1
ATOM 657 N N . CYS A 1 82 ? 7.434 -3.743 -1.345 1.00 87.62 82 CYS A N 1
ATOM 658 C CA . CYS A 1 82 ? 6.183 -3.003 -1.469 1.00 87.62 82 CYS A CA 1
ATOM 659 C C . CYS A 1 82 ? 4.959 -3.909 -1.309 1.00 87.62 82 CYS A C 1
ATOM 661 O O . CYS A 1 82 ? 4.027 -3.520 -0.614 1.00 87.62 82 CYS A O 1
ATOM 663 N N . LEU A 1 83 ? 4.980 -5.121 -1.874 1.00 90.50 83 LEU A N 1
ATOM 664 C CA . LEU A 1 83 ? 3.917 -6.110 -1.664 1.00 90.50 83 LEU A CA 1
ATOM 665 C C . LEU A 1 83 ? 3.818 -6.526 -0.190 1.00 90.50 83 LEU A C 1
ATOM 667 O O . LEU A 1 83 ? 2.729 -6.519 0.364 1.00 90.50 83 LEU A O 1
ATOM 671 N N . MET A 1 84 ? 4.948 -6.755 0.486 1.00 92.25 84 MET A N 1
ATOM 672 C CA . MET A 1 84 ? 4.964 -7.032 1.929 1.00 92.25 84 MET A CA 1
ATOM 673 C C . MET A 1 84 ? 4.359 -5.880 2.751 1.00 92.25 84 MET A C 1
ATOM 675 O O . MET A 1 84 ? 3.619 -6.115 3.706 1.00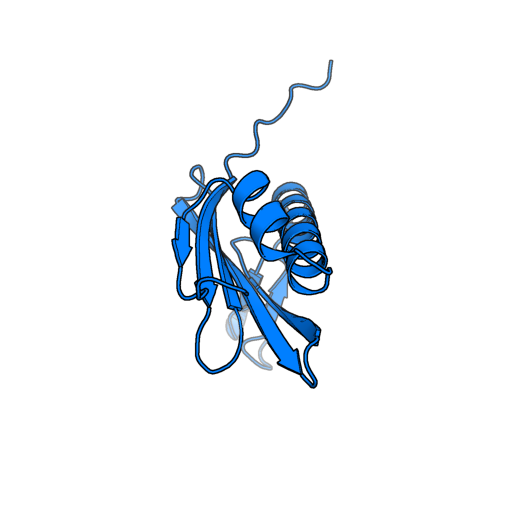 92.25 84 MET A O 1
ATOM 679 N N . GLN A 1 85 ? 4.662 -4.622 2.408 1.00 91.94 85 GLN A N 1
ATOM 680 C CA . GLN A 1 85 ? 4.026 -3.478 3.068 1.00 91.94 85 GLN A CA 1
ATOM 681 C C . GLN A 1 85 ? 2.532 -3.381 2.754 1.00 91.94 85 GLN A C 1
ATOM 683 O O . GLN A 1 85 ? 1.759 -3.020 3.641 1.00 91.94 85 GLN A O 1
ATOM 688 N N . ALA A 1 86 ? 2.129 -3.701 1.524 1.00 93.12 86 ALA A N 1
ATOM 689 C CA . ALA A 1 86 ? 0.728 -3.706 1.137 1.00 93.12 86 ALA A CA 1
ATOM 690 C C . ALA A 1 86 ? -0.068 -4.759 1.920 1.00 93.12 86 ALA A C 1
ATOM 692 O O . ALA A 1 86 ? -1.115 -4.437 2.478 1.00 93.12 86 ALA A O 1
ATOM 693 N N . ASP A 1 87 ? 0.479 -5.966 2.070 1.00 94.69 87 ASP A N 1
ATOM 694 C CA . ASP A 1 87 ? -0.111 -7.033 2.884 1.00 94.69 87 ASP A CA 1
ATOM 695 C C . ASP A 1 87 ? -0.232 -6.627 4.359 1.00 94.69 87 ASP A C 1
ATOM 697 O O . ASP A 1 87 ? -1.251 -6.892 4.998 1.00 94.69 87 ASP A O 1
ATOM 701 N N . MET A 1 88 ? 0.775 -5.938 4.909 1.00 94.81 88 MET A N 1
ATOM 702 C CA . MET A 1 88 ? 0.723 -5.410 6.277 1.00 94.81 88 MET A CA 1
ATOM 703 C C . MET A 1 88 ? -0.411 -4.392 6.449 1.00 94.81 88 MET A C 1
ATOM 705 O O . MET A 1 88 ? -1.165 -4.485 7.419 1.00 94.81 88 MET A O 1
ATOM 709 N N . ILE A 1 89 ? -0.573 -3.456 5.508 1.00 95.31 89 ILE A N 1
ATOM 710 C CA . ILE A 1 89 ? -1.662 -2.469 5.546 1.00 95.31 89 ILE A CA 1
ATOM 711 C C . ILE A 1 89 ? -3.013 -3.168 5.419 1.00 95.31 89 ILE A C 1
ATOM 713 O O . ILE A 1 89 ? -3.900 -2.904 6.224 1.00 95.31 89 ILE A O 1
ATOM 717 N N . LEU A 1 90 ? -3.158 -4.088 4.464 1.00 94.75 90 LEU A N 1
ATOM 718 C CA . LEU A 1 90 ? -4.384 -4.854 4.255 1.00 94.75 90 LEU A CA 1
ATOM 719 C C . LEU A 1 90 ? -4.777 -5.648 5.506 1.00 94.75 90 LEU A C 1
ATOM 721 O O . LEU A 1 90 ? -5.934 -5.638 5.920 1.00 94.75 90 LEU A O 1
ATOM 725 N N . THR A 1 91 ? -3.794 -6.278 6.151 1.00 94.44 91 THR A N 1
ATOM 726 C CA . THR A 1 91 ? -3.980 -6.994 7.419 1.00 94.44 91 THR A CA 1
ATOM 727 C C . THR A 1 91 ? -4.452 -6.050 8.519 1.00 94.44 91 THR A C 1
ATOM 729 O O . THR A 1 91 ? -5.371 -6.393 9.258 1.00 94.44 91 THR A O 1
ATOM 732 N N . CYS A 1 92 ? -3.861 -4.853 8.621 1.00 94.56 92 CYS A N 1
ATOM 733 C CA . CYS A 1 92 ? -4.333 -3.845 9.563 1.00 94.56 92 CYS A CA 1
ATOM 734 C C . CYS A 1 92 ? -5.791 -3.486 9.261 1.00 94.56 92 CYS A C 1
ATOM 736 O O . CYS A 1 92 ? -6.625 -3.641 10.143 1.00 94.56 92 CYS A O 1
ATOM 738 N N . LEU A 1 93 ? -6.111 -3.084 8.030 1.00 92.81 93 LEU A N 1
ATOM 739 C CA . LEU A 1 93 ? -7.448 -2.626 7.635 1.00 92.81 93 LEU A CA 1
ATOM 740 C C . LEU A 1 93 ? -8.549 -3.680 7.851 1.00 92.81 93 LEU A C 1
ATOM 742 O O . LEU A 1 93 ? -9.669 -3.316 8.180 1.00 92.81 93 LEU A O 1
ATOM 746 N N . ASN A 1 94 ? -8.228 -4.971 7.730 1.00 92.94 94 ASN A N 1
ATOM 747 C CA . ASN A 1 94 ? -9.176 -6.071 7.949 1.00 92.94 94 ASN A CA 1
ATOM 748 C C . ASN A 1 94 ? -9.254 -6.577 9.401 1.00 92.94 94 ASN A C 1
ATOM 750 O O . ASN A 1 94 ? -9.971 -7.538 9.681 1.00 92.94 94 ASN A O 1
ATOM 754 N N . SER A 1 95 ? -8.503 -5.987 10.332 1.00 90.69 95 SER A N 1
ATOM 755 C CA . SER A 1 95 ? -8.447 -6.445 11.725 1.00 90.69 95 SER A CA 1
ATOM 756 C C . SER A 1 95 ? -9.291 -5.589 12.670 1.00 90.69 95 SER A C 1
ATOM 758 O O . SER A 1 95 ? -9.426 -4.376 12.510 1.00 90.69 95 SER A O 1
ATOM 760 N N . THR A 1 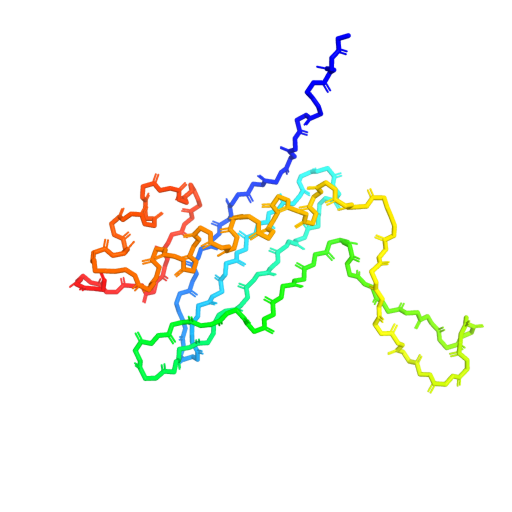96 ? -9.817 -6.208 13.727 1.00 81.94 96 THR A N 1
ATOM 761 C CA . THR A 1 96 ? -10.481 -5.491 14.822 1.00 81.94 96 THR A CA 1
ATOM 762 C C . THR A 1 96 ? -9.465 -4.600 15.558 1.00 81.94 96 THR A C 1
ATOM 764 O O . THR A 1 96 ? -8.496 -5.109 16.120 1.00 81.94 96 THR A O 1
ATOM 767 N N . ASN A 1 97 ? -9.686 -3.277 15.590 1.00 83.75 97 ASN A N 1
ATOM 768 C CA . ASN A 1 97 ? -8.726 -2.223 16.001 1.00 83.75 97 ASN A CA 1
ATOM 769 C C . ASN A 1 97 ? -7.583 -1.943 15.006 1.00 83.75 97 ASN A C 1
ATOM 771 O O . ASN A 1 97 ? -6.529 -1.405 15.377 1.00 83.75 97 ASN A O 1
ATOM 775 N N . GLY A 1 98 ? -7.800 -2.282 13.739 1.00 89.12 98 GLY A N 1
ATOM 776 C CA . GLY A 1 98 ? -6.849 -2.153 12.649 1.00 89.12 98 GLY A CA 1
ATOM 777 C C . GLY A 1 98 ? -6.205 -0.789 12.479 1.00 89.12 98 GLY A C 1
ATOM 778 O O . GLY A 1 98 ? -4.995 -0.702 12.259 1.00 89.12 98 GLY A O 1
ATOM 779 N N . LEU A 1 99 ? -6.967 0.290 12.657 1.00 90.88 99 LEU A N 1
ATOM 780 C CA . LEU A 1 99 ? -6.453 1.644 12.482 1.00 90.88 99 LEU A CA 1
ATOM 781 C C . LEU A 1 99 ? -5.358 2.002 13.494 1.00 90.88 99 LEU A C 1
ATOM 783 O O . LEU A 1 99 ? -4.374 2.663 13.147 1.00 90.88 99 LEU A O 1
ATOM 787 N N . LYS A 1 100 ? -5.486 1.546 14.747 1.00 91.06 100 LYS A N 1
ATOM 788 C CA . LYS A 1 100 ? -4.449 1.754 15.769 1.00 91.06 100 LYS A CA 1
ATOM 789 C C . LYS A 1 100 ? -3.154 1.054 15.365 1.00 91.06 100 LYS A C 1
ATOM 791 O O . LYS A 1 100 ? -2.075 1.635 15.502 1.00 91.06 100 LYS A O 1
ATOM 796 N N . LEU A 1 101 ? -3.261 -0.172 14.851 1.00 91.75 101 LEU A N 1
ATOM 797 C CA . LEU A 1 101 ? -2.110 -0.923 14.366 1.00 91.75 101 LEU A CA 1
ATOM 798 C C . LEU A 1 101 ? -1.497 -0.240 13.139 1.00 91.75 101 LEU A C 1
ATOM 800 O O . LEU A 1 101 ? -0.294 0.018 13.142 1.00 91.75 101 LEU A O 1
ATOM 804 N N . LEU A 1 102 ? -2.315 0.160 12.164 1.00 94.00 102 LEU A N 1
ATOM 805 C CA . LEU A 1 102 ? -1.882 0.877 10.966 1.00 94.00 102 LEU A CA 1
ATOM 806 C C . LEU A 1 102 ? -1.078 2.131 11.320 1.00 94.00 102 LEU A C 1
ATOM 808 O O . LEU A 1 102 ? 0.045 2.283 10.851 1.00 94.00 102 LEU A O 1
ATOM 812 N N . ARG A 1 103 ? -1.600 2.987 12.209 1.00 92.69 103 ARG A N 1
ATOM 813 C CA . ARG A 1 103 ? -0.906 4.204 12.677 1.00 92.69 103 ARG A CA 1
ATOM 814 C C . ARG A 1 103 ? 0.406 3.901 13.408 1.00 92.69 103 ARG A C 1
ATOM 816 O O . ARG A 1 103 ? 1.311 4.729 13.420 1.00 92.69 103 ARG A O 1
ATOM 823 N N . SER A 1 104 ? 0.525 2.728 14.031 1.00 91.62 104 SER A N 1
ATOM 824 C CA . SER A 1 104 ? 1.763 2.310 14.696 1.00 91.62 104 SER A CA 1
ATOM 825 C C . SER A 1 104 ? 2.817 1.788 13.713 1.00 91.62 104 SER A C 1
ATOM 827 O O . SER A 1 104 ? 4.010 2.004 13.937 1.00 91.62 104 SER A O 1
ATOM 829 N N . GLN A 1 105 ? 2.398 1.130 12.628 1.00 91.06 105 GLN A N 1
ATOM 830 C CA . GLN A 1 105 ? 3.286 0.472 11.667 1.00 91.06 105 GLN A CA 1
ATOM 831 C C . GLN A 1 105 ? 3.658 1.390 10.499 1.00 91.06 105 GLN A C 1
ATOM 833 O O . GLN A 1 105 ? 4.840 1.549 10.187 1.00 91.06 105 GLN A O 1
ATOM 838 N N . PHE A 1 106 ? 2.669 2.033 9.879 1.00 93.19 106 PHE A N 1
ATOM 839 C CA . PHE A 1 106 ? 2.875 2.931 8.752 1.00 93.19 106 PHE A CA 1
ATOM 840 C C . PHE A 1 106 ? 3.385 4.289 9.237 1.00 93.19 106 PHE A C 1
ATOM 842 O O . PHE A 1 106 ? 2.728 4.975 10.013 1.00 93.19 106 PHE A O 1
ATOM 849 N N . LYS A 1 107 ? 4.585 4.671 8.788 1.00 91.94 107 LYS A N 1
ATOM 850 C CA . LYS A 1 107 ? 5.279 5.884 9.258 1.00 91.94 107 LYS A CA 1
ATOM 851 C C . LYS A 1 107 ? 4.981 7.143 8.441 1.00 91.94 107 LYS A C 1
ATOM 853 O O . LYS A 1 107 ? 5.479 8.206 8.794 1.00 91.94 107 LYS A O 1
ATOM 858 N N . GLY A 1 108 ? 4.208 7.021 7.363 1.00 93.31 108 GLY A N 1
ATOM 859 C CA . GLY A 1 108 ? 3.691 8.168 6.618 1.00 93.31 108 GLY A CA 1
ATOM 860 C C . GLY A 1 108 ? 2.397 8.710 7.230 1.00 93.31 108 GLY A C 1
ATOM 861 O O . GLY A 1 108 ? 1.959 8.288 8.301 1.00 93.31 108 GLY A O 1
ATOM 862 N N . HIS A 1 109 ? 1.758 9.637 6.527 1.00 96.00 109 HIS A N 1
ATOM 863 C CA . HIS A 1 109 ? 0.490 10.222 6.948 1.00 96.00 109 HIS A CA 1
ATOM 864 C C . HIS A 1 109 ? -0.659 9.216 6.821 1.00 96.00 109 HIS A C 1
ATOM 866 O O . HIS A 1 109 ? -0.737 8.482 5.844 1.00 96.00 109 HIS A O 1
ATOM 872 N N . VAL A 1 110 ? -1.582 9.199 7.780 1.00 95.56 110 VAL A N 1
ATOM 873 C CA . VAL A 1 110 ? -2.812 8.393 7.710 1.00 95.56 110 VAL A CA 1
ATOM 874 C C . VAL A 1 110 ? -3.990 9.360 7.722 1.00 95.56 110 VAL A C 1
ATOM 876 O O . VAL A 1 110 ? -4.206 10.045 8.720 1.00 95.56 110 VAL A O 1
ATOM 879 N N . LEU A 1 111 ? -4.702 9.464 6.601 1.00 95.12 111 LEU A N 1
ATOM 880 C CA . LEU A 1 111 ? -5.693 10.508 6.326 1.00 95.12 111 LEU A CA 1
ATOM 881 C C . LEU A 1 111 ? -7.050 9.907 5.939 1.00 95.12 111 LEU A C 1
ATOM 883 O O . LEU A 1 111 ? -7.111 8.838 5.335 1.00 95.12 111 LEU A O 1
ATOM 887 N N . GLY A 1 112 ? -8.131 10.626 6.249 1.00 92.75 112 GLY A N 1
ATOM 888 C CA . GLY A 1 112 ? -9.498 10.253 5.859 1.00 92.75 112 GLY A CA 1
ATOM 889 C C . GLY A 1 112 ? -10.166 9.184 6.731 1.00 92.75 112 GLY A C 1
ATOM 890 O O . GLY A 1 112 ? -11.285 8.795 6.429 1.00 92.75 112 GLY A O 1
ATOM 891 N N . PHE A 1 113 ? -9.505 8.717 7.794 1.00 89.81 113 PHE A N 1
ATOM 892 C CA . PHE A 1 113 ? -10.089 7.802 8.781 1.00 89.81 113 PHE A CA 1
ATOM 893 C C . PHE A 1 113 ? -10.694 8.589 9.948 1.00 89.81 113 PHE A C 1
ATOM 895 O O . PHE A 1 113 ? -10.013 9.449 10.522 1.00 89.81 113 PHE A O 1
ATOM 902 N N . GLU A 1 114 ? -11.941 8.290 10.308 1.00 82.69 114 GLU A N 1
ATOM 903 C CA . GLU A 1 114 ? -12.652 8.946 11.409 1.00 82.69 114 GLU A CA 1
ATOM 904 C C . GLU A 1 114 ? -12.208 8.420 12.783 1.00 82.69 114 GLU A C 1
ATOM 906 O O . GLU A 1 114 ? -11.489 7.425 12.916 1.00 82.69 114 GLU A O 1
ATOM 911 N N . GLN A 1 115 ? -12.606 9.117 13.850 1.00 61.88 115 GLN A N 1
ATOM 912 C CA . GLN A 1 115 ? -12.352 8.664 15.214 1.00 61.88 115 GLN A CA 1
ATOM 913 C C . GLN A 1 115 ? -13.282 7.488 15.548 1.00 61.88 115 GLN A C 1
ATOM 915 O O . GLN A 1 115 ? -14.402 7.693 16.002 1.00 61.88 115 GLN A O 1
ATOM 920 N N . GLY A 1 116 ? -12.805 6.261 15.331 1.00 61.47 116 GLY A N 1
ATOM 921 C CA . GLY A 1 116 ? -13.566 5.029 15.576 1.00 61.47 116 GLY A CA 1
ATOM 922 C C . GLY A 1 116 ? -13.423 3.971 14.480 1.00 61.47 116 GLY A C 1
ATOM 923 O O . GLY A 1 116 ? -13.786 2.825 14.734 1.00 61.47 116 GLY A O 1
ATOM 924 N N . ASP A 1 117 ? -12.875 4.353 13.319 1.00 62.59 117 ASP A N 1
ATOM 925 C CA . ASP A 1 117 ? -12.375 3.431 12.285 1.00 62.59 117 ASP A CA 1
ATOM 926 C C . ASP A 1 117 ? -11.233 2.526 12.809 1.00 62.59 117 ASP A C 1
ATOM 928 O O . ASP A 1 117 ? -10.522 2.920 13.770 1.00 62.59 117 ASP A O 1
#

Radius of gyration: 16.18 Å; Cα contacts (8 Å, |Δi|>4): 188; chains: 1; bounding box: 48×21×49 Å

Foldseek 3Di:
DDDPPPQQWAWAEWEADPFFIKTWIARPVVRKIWIWTWGDDPQATDTDDTDIPQWAFDDCVVPVPDRDIDGDPPCVVVSVVSVVVVVLLRVLSRDDVSVVSCPVPRPHYYYDDDDPD